Protein AF-A0A6A6QSI9-F1 (afdb_monomer)

Organism: NCBI:txid390894

Radius of gyration: 18.87 Å; Cα contacts (8 Å, |Δi|>4): 174; chains: 1; bounding box: 35×50×61 Å

InterPro domains:
  IPR011008 Dimeric alpha-beta barrel [SSF54909] (7-98)

Nearest PDB structures (foldseek):
  4dpo-assembly1_B  TM=8.915E-01  e=8.018E-07  Methanosarcina mazei Go1
  4zos-assembly1_C  TM=8.898E-01  e=1.714E-06  Yersinia enterocolitica subsp. enterocolitica 8081
  4zos-assembly2_B  TM=8.398E-01  e=3.664E-06  Yersinia enterocolitica subsp. enterocolitica 8081
  3e8o-assembly1_B  TM=8.324E-01  e=4.610E-05  Deinococcus radiodurans
  1iuj-assembly1_B  TM=7.630E-01  e=5.575E-05  Thermus thermophilus

Solvent-accessible surface area (backbone atoms only — not comparable to full-atom values): 8318 Å² total; per-residue (Å²): 128,84,80,62,30,28,32,37,45,37,37,40,38,32,39,66,96,37,50,66,58,39,47,64,40,40,50,64,42,54,32,52,49,52,62,36,88,45,42,74,40,76,47,81,47,68,41,89,89,42,76,28,31,33,40,36,43,38,31,26,73,43,52,69,69,51,39,63,74,52,55,72,65,39,75,73,50,70,60,30,56,78,56,29,55,86,33,43,75,50,85,66,47,80,44,85,45,68,55,86,84,70,92,81,81,86,57,74,73,73,55,74,81,54,83,62,46,68,66,42,58,63,53,50,51,50,51,50,52,52,54,49,51,52,50,51,52,54,52,54,54,61,77,74,109

Mean predicted aligned error: 8.76 Å

Foldseek 3Di:
DQQWKKKKKKKFAFDLVCVVLQCVLCLLVLLVLLQDPQWPDWDKDADPVRRRIIIIITIGSDDPVCCVPPVCPDPSCVCSCVSNVVGGPDDMDMDIDTDPPPPDDDDVVVCPPDDRSPPCVVVVVVVVVVVVVVVVVVVVVVVVD

Sequence (145 aa):
MSSKQLTLFVNFYNQPSRIEEFKEAHRPVWAACAAEPECLLFDVFQDPEHPGHFRFLDVWNASPKWFETKQLTKPYYSTLWERSKPKWEREMEIQYFEREGEGFSYRTKYLEGTRSMDRDWKTWWKHFAVSFAAYMVVEYWRRRG

Structure (mmCIF, N/CA/C/O backbone):
data_AF-A0A6A6QSI9-F1
#
_entry.id   AF-A0A6A6QSI9-F1
#
loop_
_atom_site.group_PDB
_atom_site.id
_atom_site.type_symbol
_atom_site.label_atom_id
_atom_site.label_alt_id
_atom_site.label_comp_id
_atom_site.label_asym_id
_atom_site.label_entity_id
_atom_site.label_seq_id
_atom_site.pdbx_PDB_ins_code
_atom_site.Cartn_x
_atom_site.Cartn_y
_atom_site.Cartn_z
_atom_site.occupancy
_atom_site.B_iso_or_equiv
_atom_site.auth_seq_id
_atom_site.auth_comp_id
_atom_site.auth_asym_id
_atom_site.auth_atom_id
_atom_site.pdbx_PDB_model_num
ATOM 1 N N . MET A 1 1 ? 15.762 -1.202 -23.396 1.00 43.28 1 MET A N 1
ATOM 2 C CA . MET A 1 1 ? 14.733 -0.277 -22.880 1.00 43.28 1 MET A CA 1
ATOM 3 C C . MET A 1 1 ? 14.598 -0.551 -21.395 1.00 43.28 1 MET A C 1
ATOM 5 O O . MET A 1 1 ? 14.504 -1.720 -21.043 1.00 43.28 1 MET A O 1
ATOM 9 N N . SER A 1 2 ? 14.698 0.470 -20.540 1.00 52.47 2 SER A N 1
ATOM 10 C CA . SER A 1 2 ? 14.450 0.294 -19.102 1.00 52.47 2 SER A CA 1
ATOM 11 C C . SER A 1 2 ? 13.025 -0.230 -18.927 1.00 52.47 2 SER A C 1
ATOM 13 O O . SER A 1 2 ? 12.097 0.358 -19.483 1.00 52.47 2 SER A O 1
ATOM 15 N N . SER A 1 3 ? 12.854 -1.360 -18.240 1.00 68.19 3 SER A N 1
ATOM 16 C CA . SER A 1 3 ? 11.526 -1.866 -17.890 1.00 68.19 3 SER A CA 1
ATOM 17 C C . SER A 1 3 ? 10.857 -0.816 -17.009 1.00 68.19 3 SER A C 1
ATOM 19 O O . SER A 1 3 ? 11.365 -0.513 -15.928 1.00 68.19 3 SER A O 1
ATOM 21 N N . LYS A 1 4 ? 9.774 -0.197 -17.488 1.00 82.06 4 LYS A N 1
ATOM 22 C CA . LYS A 1 4 ? 9.060 0.812 -16.705 1.00 82.06 4 LYS A CA 1
ATOM 23 C C . LYS A 1 4 ? 8.498 0.153 -15.445 1.00 82.06 4 LYS A C 1
ATOM 25 O O . LYS A 1 4 ? 7.854 -0.890 -15.523 1.00 82.06 4 LYS A O 1
ATOM 30 N N . GLN A 1 5 ? 8.791 0.749 -14.293 1.00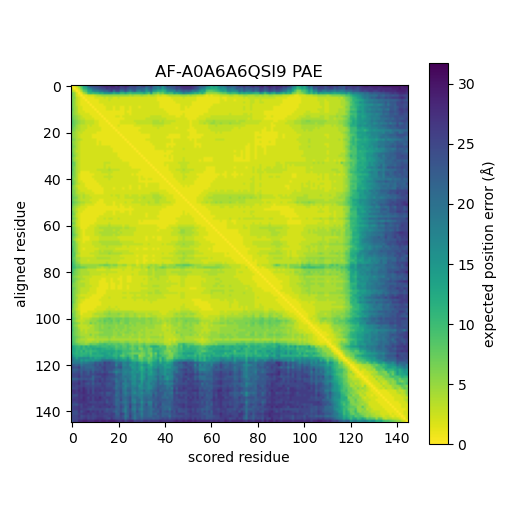 94.25 5 GLN A N 1
ATOM 31 C CA . GLN A 1 5 ? 8.304 0.276 -13.000 1.00 94.25 5 GLN A CA 1
ATOM 32 C C . GLN A 1 5 ? 6.840 0.686 -12.846 1.00 94.25 5 GLN A C 1
ATOM 34 O O . GLN A 1 5 ? 6.511 1.863 -13.031 1.00 94.25 5 GLN A O 1
ATOM 39 N N . LEU A 1 6 ? 5.985 -0.276 -12.504 1.00 96.12 6 LEU A N 1
ATOM 40 C CA . LEU A 1 6 ? 4.607 -0.008 -12.119 1.00 96.12 6 LEU A CA 1
ATOM 41 C C . LEU A 1 6 ? 4.609 0.708 -10.769 1.00 96.12 6 LEU A C 1
ATOM 43 O O . LEU A 1 6 ? 5.209 0.219 -9.817 1.00 96.12 6 LEU A O 1
ATOM 47 N N . THR A 1 7 ? 3.898 1.824 -10.682 1.00 97.44 7 THR A N 1
ATOM 48 C CA . THR A 1 7 ? 3.683 2.570 -9.442 1.00 97.44 7 THR A CA 1
ATOM 49 C C . THR A 1 7 ? 2.193 2.600 -9.140 1.00 97.44 7 THR A C 1
ATOM 51 O O . THR A 1 7 ? 1.395 2.981 -9.997 1.00 97.44 7 THR A O 1
ATOM 54 N N . LEU A 1 8 ? 1.817 2.214 -7.927 1.00 97.81 8 LEU A N 1
ATOM 55 C CA . LEU A 1 8 ? 0.448 2.255 -7.436 1.00 97.81 8 LEU A CA 1
ATOM 56 C C . LEU A 1 8 ? 0.322 3.300 -6.336 1.00 97.81 8 LEU A C 1
ATOM 58 O O . LEU A 1 8 ? 1.164 3.374 -5.441 1.00 97.81 8 LEU A O 1
ATOM 62 N N . PHE A 1 9 ? -0.767 4.061 -6.391 1.00 98.25 9 PHE A N 1
ATOM 63 C CA . PHE A 1 9 ? -1.281 4.776 -5.231 1.00 98.25 9 PHE A CA 1
ATOM 64 C C . PHE A 1 9 ? -2.596 4.135 -4.819 1.00 98.25 9 PHE A C 1
ATOM 66 O O . PHE A 1 9 ? -3.573 4.191 -5.571 1.00 98.25 9 PHE A O 1
ATOM 73 N N . VAL A 1 10 ? -2.619 3.533 -3.632 1.00 97.94 10 VAL A N 1
ATOM 74 C CA . VAL A 1 10 ? -3.824 2.899 -3.089 1.00 97.94 10 VAL A CA 1
ATOM 75 C C . VAL A 1 10 ? -4.356 3.735 -1.939 1.00 97.94 10 VAL A C 1
ATOM 77 O O . VAL A 1 10 ? -3.657 3.934 -0.951 1.00 97.94 10 VAL A O 1
ATOM 80 N N . ASN A 1 11 ? -5.583 4.234 -2.050 1.00 98.44 11 ASN A N 1
ATOM 81 C CA . ASN A 1 11 ? -6.231 4.999 -0.990 1.00 98.44 11 ASN A CA 1
ATOM 82 C C . ASN A 1 11 ? -7.281 4.135 -0.292 1.00 98.44 11 ASN A C 1
ATOM 84 O O . ASN A 1 11 ? -8.224 3.663 -0.926 1.00 98.44 11 ASN A O 1
ATOM 88 N N . PHE A 1 12 ? -7.129 3.970 1.020 1.00 98.38 12 PHE A N 1
ATOM 89 C CA . PHE A 1 12 ? -8.120 3.351 1.895 1.00 98.38 12 PHE A CA 1
ATOM 90 C C . PHE A 1 12 ? -8.781 4.407 2.766 1.00 98.38 12 PHE A C 1
ATOM 92 O O . PHE A 1 12 ? -8.102 5.278 3.305 1.00 98.38 12 PHE A O 1
ATOM 99 N N . TYR A 1 13 ? -10.090 4.277 2.955 1.00 98.25 13 TYR A N 1
ATOM 100 C CA . TYR A 1 13 ? -10.899 5.165 3.782 1.00 98.25 13 TYR A CA 1
ATOM 101 C C . TYR A 1 13 ? -11.551 4.331 4.877 1.00 98.25 13 TYR A C 1
ATOM 103 O O . TYR A 1 13 ? -12.465 3.557 4.602 1.00 98.25 13 TYR A O 1
ATOM 111 N N . ASN A 1 14 ? -11.030 4.429 6.096 1.00 98.19 14 ASN A N 1
ATOM 112 C CA . ASN A 1 14 ? -11.374 3.554 7.211 1.00 98.19 14 ASN A CA 1
ATOM 113 C C . ASN A 1 14 ? -12.105 4.302 8.318 1.00 98.19 14 ASN A C 1
ATOM 115 O O . ASN A 1 14 ? -11.811 5.459 8.591 1.00 98.19 14 ASN A O 1
ATOM 119 N N . GLN A 1 15 ? -12.966 3.588 9.034 1.00 97.75 15 GLN A N 1
ATOM 120 C CA . GLN A 1 15 ? -13.599 4.073 10.252 1.00 97.75 15 GLN A CA 1
ATOM 121 C C . GLN A 1 15 ? -12.503 4.395 11.282 1.00 97.75 15 GLN A C 1
ATOM 123 O O . GLN A 1 15 ? -11.742 3.488 11.648 1.00 97.75 15 GLN A O 1
ATOM 128 N N . PRO A 1 16 ? -12.412 5.637 11.799 1.00 95.81 16 PRO A N 1
ATOM 129 C CA . PRO A 1 16 ? -11.333 6.036 12.703 1.00 95.81 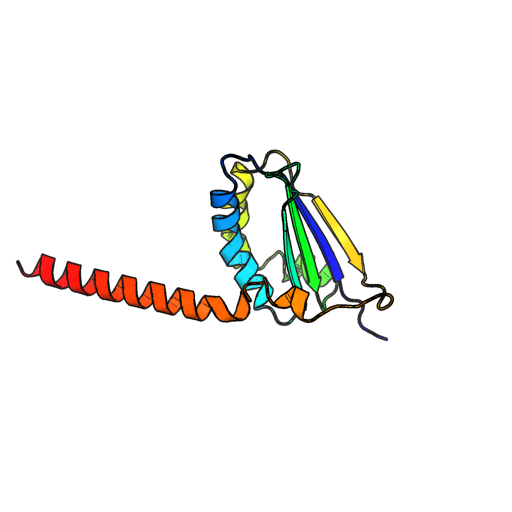16 PRO A CA 1
ATOM 130 C C . PRO A 1 16 ? -11.219 5.166 13.962 1.00 95.81 16 PRO A C 1
ATOM 132 O O . PRO A 1 16 ? -10.121 4.902 14.446 1.00 95.81 16 PRO A O 1
ATOM 135 N N . SER A 1 17 ? -12.344 4.652 14.465 1.00 97.31 17 SER A N 1
ATOM 136 C CA . SER A 1 17 ? -12.393 3.765 15.634 1.00 97.31 17 SER A CA 1
ATOM 137 C C . SER A 1 17 ? -11.857 2.351 15.377 1.00 97.31 17 SER A C 1
ATOM 139 O O . SER A 1 17 ? -11.654 1.604 16.330 1.00 97.31 17 SER A O 1
ATOM 141 N N . ARG A 1 18 ? -11.614 1.970 14.115 1.00 97.38 18 ARG A N 1
ATOM 142 C CA . ARG A 1 18 ? -11.221 0.608 13.707 1.00 97.38 18 ARG A CA 1
ATOM 143 C C . ARG A 1 18 ? -9.877 0.552 12.983 1.00 97.38 18 ARG A C 1
ATOM 145 O O . ARG A 1 18 ? -9.557 -0.446 12.337 1.00 9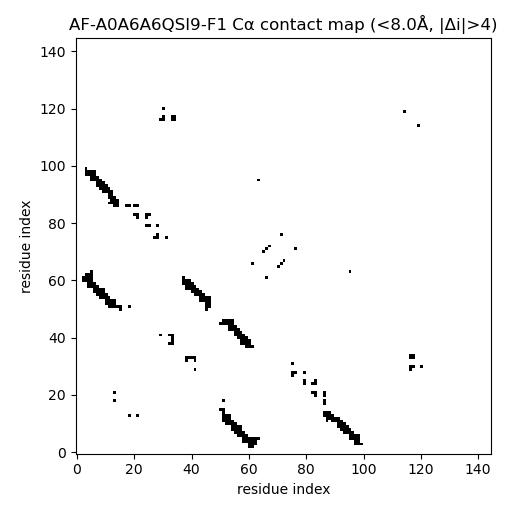7.38 18 ARG A O 1
ATOM 152 N N . ILE A 1 19 ? -9.076 1.612 13.094 1.00 97.12 19 ILE A N 1
ATOM 153 C CA . ILE A 1 19 ? -7.778 1.733 12.417 1.00 97.12 19 ILE A CA 1
ATOM 154 C C . ILE A 1 19 ? -6.836 0.577 12.772 1.00 97.12 19 ILE A C 1
ATOM 156 O O . ILE A 1 19 ? -6.185 0.036 11.880 1.00 97.12 19 ILE A O 1
ATOM 160 N N . GLU A 1 20 ? -6.745 0.168 14.040 1.00 96.44 20 GLU A N 1
ATOM 161 C CA . GLU A 1 20 ? -5.837 -0.933 14.387 1.00 96.44 20 GLU A CA 1
ATOM 162 C C . GLU A 1 20 ? -6.317 -2.286 13.865 1.00 96.44 20 GLU A C 1
ATOM 164 O O . GLU A 1 20 ? -5.490 -3.046 13.374 1.00 96.44 20 GLU A O 1
ATOM 169 N N . GLU A 1 21 ? -7.625 -2.555 13.826 1.00 96.44 21 GLU A N 1
ATOM 170 C CA . GLU A 1 21 ? -8.147 -3.763 13.171 1.00 96.44 21 GLU A CA 1
ATOM 171 C C . GLU A 1 21 ? -7.826 -3.772 11.665 1.00 96.44 21 GLU A C 1
ATOM 173 O O . GLU A 1 21 ? -7.474 -4.809 11.099 1.00 96.44 21 GLU A O 1
ATOM 178 N N . PHE A 1 22 ? -7.921 -2.610 11.005 1.00 97.06 22 PHE A N 1
ATOM 179 C CA . PHE A 1 22 ? -7.494 -2.446 9.614 1.00 97.06 22 PHE A CA 1
ATOM 180 C C . PHE A 1 22 ? -6.001 -2.757 9.458 1.00 97.06 22 PHE A C 1
ATOM 182 O O . PHE A 1 22 ? -5.628 -3.548 8.590 1.00 97.06 22 PHE A O 1
ATOM 189 N N . LYS A 1 23 ? -5.140 -2.194 10.314 1.00 96.12 23 LYS A N 1
ATOM 190 C CA . LYS A 1 23 ? -3.693 -2.445 10.265 1.00 96.12 23 LYS A CA 1
ATOM 191 C C . LYS A 1 23 ? -3.361 -3.907 10.568 1.00 96.12 23 LYS A C 1
ATOM 193 O O . LYS A 1 23 ? -2.511 -4.480 9.899 1.00 96.12 23 LYS A O 1
ATOM 198 N N . GLU A 1 24 ? -4.023 -4.539 11.532 1.00 95.62 24 GLU A N 1
ATOM 199 C CA . GLU A 1 24 ? -3.859 -5.964 11.841 1.00 95.62 24 GLU A CA 1
ATOM 200 C C . GLU A 1 24 ? -4.209 -6.861 10.653 1.00 95.62 24 GLU A C 1
ATOM 202 O O . GLU A 1 24 ? -3.480 -7.813 10.376 1.00 95.62 24 GLU A O 1
ATOM 207 N N . ALA A 1 25 ? -5.272 -6.534 9.912 1.00 95.44 25 ALA A N 1
ATOM 208 C CA . ALA A 1 25 ? -5.619 -7.246 8.686 1.00 95.44 25 ALA A CA 1
ATOM 209 C C . ALA A 1 25 ? -4.548 -7.085 7.590 1.00 95.44 25 ALA A C 1
ATOM 211 O O . ALA A 1 25 ? -4.288 -8.034 6.851 1.00 95.44 25 ALA A O 1
ATOM 212 N N . HIS A 1 26 ? -3.911 -5.913 7.501 1.00 95.69 26 HIS A N 1
ATOM 213 C CA . HIS A 1 26 ? -2.982 -5.576 6.421 1.00 95.69 26 HIS A CA 1
ATOM 214 C C . HIS A 1 26 ? -1.515 -5.911 6.680 1.00 95.69 26 HIS A C 1
ATOM 216 O O . HIS A 1 26 ? -0.811 -6.233 5.728 1.00 95.69 26 HIS A O 1
ATOM 222 N N . ARG A 1 27 ? -1.032 -5.874 7.927 1.00 93.69 27 ARG A N 1
ATOM 223 C CA . ARG A 1 27 ? 0.379 -6.159 8.263 1.00 93.69 27 ARG A CA 1
ATOM 224 C C . ARG A 1 27 ? 0.906 -7.466 7.647 1.00 93.69 27 ARG A C 1
ATOM 226 O O . ARG A 1 27 ? 2.011 -7.429 7.106 1.00 93.69 27 ARG A O 1
ATOM 233 N N . PRO A 1 28 ? 0.160 -8.593 7.647 1.00 92.62 28 PRO A N 1
ATOM 234 C CA . PRO A 1 28 ? 0.608 -9.812 6.973 1.00 92.62 28 PRO A CA 1
ATOM 235 C C . PRO A 1 28 ? 0.795 -9.628 5.463 1.00 92.62 28 PRO A C 1
ATOM 237 O O . PRO A 1 28 ? 1.734 -10.171 4.890 1.00 92.62 28 PRO A O 1
ATOM 240 N N . VAL A 1 29 ? -0.074 -8.840 4.825 1.00 94.12 29 VAL A N 1
ATOM 241 C CA . VAL A 1 29 ? -0.009 -8.551 3.388 1.00 94.12 29 VAL A CA 1
ATOM 242 C C . VAL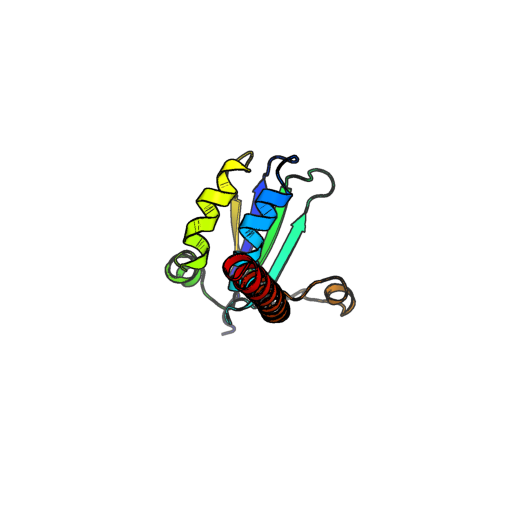 A 1 29 ? 1.128 -7.588 3.076 1.00 94.12 29 VAL A C 1
ATOM 244 O O . VAL A 1 29 ? 1.861 -7.831 2.127 1.00 94.12 29 VAL A O 1
ATOM 247 N N . TRP A 1 30 ? 1.350 -6.558 3.895 1.00 94.25 30 TRP A N 1
ATOM 248 C CA . TRP A 1 30 ? 2.512 -5.674 3.758 1.00 94.25 30 TRP A CA 1
ATOM 249 C C . TRP A 1 30 ? 3.822 -6.456 3.844 1.00 94.25 30 TRP A C 1
ATOM 251 O O . TRP A 1 30 ? 4.700 -6.279 3.005 1.00 94.25 30 TRP A O 1
ATOM 261 N N . ALA A 1 31 ? 3.934 -7.360 4.822 1.00 91.88 31 ALA A N 1
ATOM 262 C CA . ALA A 1 31 ? 5.102 -8.220 4.968 1.00 91.88 31 ALA A CA 1
ATOM 263 C C . ALA A 1 31 ? 5.271 -9.181 3.782 1.00 91.88 31 ALA A C 1
ATOM 265 O O . ALA A 1 31 ? 6.392 -9.377 3.318 1.00 91.88 31 ALA A O 1
ATOM 266 N N . ALA A 1 32 ? 4.174 -9.752 3.272 1.00 93.62 32 ALA A N 1
ATOM 267 C CA . ALA A 1 32 ? 4.210 -10.629 2.108 1.00 93.62 32 ALA A CA 1
ATOM 268 C C . ALA A 1 32 ? 4.632 -9.878 0.838 1.00 93.62 32 ALA A C 1
ATOM 270 O O . ALA A 1 32 ? 5.561 -10.322 0.174 1.00 93.62 32 ALA A O 1
ATOM 271 N N . CYS A 1 33 ? 4.026 -8.721 0.544 1.00 94.56 33 CYS A N 1
ATOM 272 C CA . CYS A 1 33 ? 4.406 -7.873 -0.588 1.00 94.56 33 CYS A CA 1
ATOM 273 C C . CYS A 1 33 ? 5.874 -7.450 -0.499 1.00 94.56 33 CYS A C 1
ATOM 275 O O . CYS A 1 33 ? 6.603 -7.607 -1.467 1.00 94.56 33 CYS A O 1
ATOM 277 N N . ALA A 1 34 ? 6.336 -6.988 0.669 1.00 91.50 34 ALA A N 1
ATOM 278 C CA . ALA A 1 34 ? 7.724 -6.567 0.872 1.00 91.50 34 ALA A CA 1
ATOM 279 C C . ALA A 1 34 ? 8.753 -7.704 0.714 1.00 91.50 34 ALA A C 1
ATOM 281 O O . ALA A 1 34 ? 9.941 -7.433 0.554 1.00 91.50 34 ALA A O 1
ATOM 282 N N . ALA A 1 35 ? 8.320 -8.967 0.788 1.00 93.25 35 ALA A N 1
ATOM 283 C CA . ALA A 1 35 ? 9.166 -10.132 0.548 1.00 93.25 35 ALA A CA 1
ATOM 284 C C . ALA A 1 35 ? 9.172 -10.587 -0.924 1.00 93.25 35 ALA A C 1
ATOM 286 O O . ALA A 1 35 ? 10.001 -11.424 -1.287 1.00 93.25 35 ALA A O 1
ATOM 287 N N . GLU A 1 36 ? 8.269 -10.071 -1.766 1.00 94.12 36 GLU A N 1
ATOM 288 C CA . GLU A 1 36 ? 8.252 -10.375 -3.199 1.00 94.12 36 GLU A CA 1
ATOM 289 C C . GLU A 1 36 ? 9.420 -9.647 -3.888 1.00 94.12 36 GLU A C 1
ATOM 291 O O . GLU A 1 36 ? 9.574 -8.434 -3.718 1.00 94.12 36 GLU A O 1
ATOM 296 N N . PRO A 1 37 ? 10.238 -10.339 -4.699 1.00 94.75 37 PRO A N 1
ATOM 297 C CA . PRO A 1 37 ? 11.378 -9.720 -5.374 1.00 94.75 37 PRO A CA 1
ATOM 298 C C . PRO A 1 37 ? 10.962 -8.654 -6.397 1.00 94.75 37 PRO A C 1
ATOM 300 O O . PRO A 1 37 ? 11.755 -7.775 -6.736 1.00 94.75 37 PRO A O 1
ATOM 303 N N . GLU A 1 38 ? 9.729 -8.714 -6.900 1.00 95.94 38 GLU A N 1
ATOM 304 C CA . GLU A 1 38 ? 9.164 -7.701 -7.782 1.00 95.94 38 GLU A CA 1
ATOM 305 C C . GLU A 1 38 ? 8.775 -6.417 -7.035 1.00 95.94 38 GLU A C 1
ATOM 307 O O . GLU A 1 38 ? 8.688 -5.376 -7.682 1.00 95.94 38 GLU A O 1
ATOM 312 N N . CYS A 1 39 ? 8.558 -6.452 -5.714 1.00 96.69 39 CYS A N 1
ATOM 313 C CA . CYS A 1 39 ? 8.206 -5.277 -4.916 1.00 96.69 39 CYS A CA 1
ATOM 314 C C . CYS A 1 39 ? 9.464 -4.472 -4.566 1.00 96.69 39 CYS A C 1
ATOM 316 O O . CYS A 1 39 ? 10.258 -4.851 -3.710 1.00 96.69 39 CYS A O 1
ATOM 318 N N . LEU A 1 40 ? 9.644 -3.328 -5.219 1.00 94.81 40 LEU A N 1
ATOM 319 C CA . LEU A 1 40 ? 10.807 -2.455 -5.041 1.00 94.81 40 LEU A CA 1
ATOM 320 C C . LEU A 1 40 ? 10.629 -1.435 -3.912 1.00 94.81 40 LEU A C 1
ATOM 322 O O . LEU A 1 40 ? 11.609 -1.008 -3.305 1.00 94.81 40 LEU A O 1
ATOM 326 N N . LEU A 1 41 ? 9.390 -1.012 -3.663 1.00 93.62 41 LEU A N 1
ATOM 327 C CA . LEU A 1 41 ? 9.018 -0.103 -2.582 1.00 93.62 41 LEU A CA 1
ATOM 328 C C . LEU A 1 41 ? 7.595 -0.431 -2.144 1.00 93.62 41 LEU A C 1
ATOM 330 O O . LEU A 1 41 ? 6.717 -0.597 -2.986 1.00 93.62 41 LEU A O 1
ATOM 334 N N . PHE A 1 42 ? 7.376 -0.478 -0.836 1.00 94.94 42 PHE A N 1
ATOM 335 C CA . PHE A 1 42 ? 6.046 -0.507 -0.246 1.00 94.94 42 PHE A CA 1
ATOM 336 C C . PHE A 1 42 ? 6.061 0.422 0.962 1.00 94.94 42 PHE A C 1
ATOM 338 O O . PHE A 1 42 ? 6.742 0.131 1.947 1.00 94.94 42 PHE A O 1
ATOM 345 N N . ASP A 1 43 ? 5.357 1.545 0.876 1.00 94.81 43 ASP A N 1
ATOM 346 C CA . ASP A 1 43 ? 5.277 2.515 1.965 1.00 94.81 43 ASP A CA 1
ATOM 347 C C . ASP A 1 43 ? 3.825 2.867 2.284 1.00 94.81 43 ASP A C 1
ATOM 349 O O . ASP A 1 43 ? 2.953 2.836 1.416 1.00 94.81 43 ASP A O 1
ATOM 353 N N . VAL A 1 44 ? 3.563 3.170 3.552 1.00 95.50 44 VAL A N 1
ATOM 354 C CA . VAL A 1 44 ? 2.220 3.384 4.088 1.00 95.50 44 VAL A CA 1
ATOM 355 C C . VAL A 1 44 ? 2.174 4.728 4.791 1.00 95.50 44 VAL A C 1
ATOM 357 O O . VAL A 1 44 ? 2.781 4.932 5.840 1.00 95.50 44 VAL A O 1
ATOM 360 N N . PHE A 1 45 ? 1.377 5.627 4.234 1.00 96.31 45 PHE A N 1
ATOM 361 C CA . PHE A 1 45 ? 1.119 6.956 4.759 1.00 96.31 45 PHE A CA 1
ATOM 362 C C . PHE A 1 45 ? -0.271 7.007 5.387 1.00 96.31 45 PHE A C 1
ATOM 364 O O . PHE A 1 45 ? -1.193 6.315 4.951 1.00 96.31 45 PHE A O 1
ATOM 371 N N . GLN A 1 46 ? -0.425 7.861 6.391 1.00 97.19 46 GLN A N 1
ATOM 372 C CA . GLN A 1 46 ? -1.702 8.180 7.017 1.00 97.19 46 GLN A CA 1
ATOM 373 C C . GLN A 1 46 ? -1.910 9.691 6.929 1.00 97.19 46 GLN A C 1
ATOM 375 O O . GLN A 1 46 ? -0.977 10.450 7.196 1.00 97.19 46 GLN A O 1
ATOM 380 N N . ASP A 1 47 ? -3.108 10.118 6.542 1.00 97.38 47 ASP A N 1
ATOM 381 C CA . ASP A 1 47 ? -3.476 11.532 6.520 1.00 97.38 47 ASP A CA 1
ATOM 382 C C . ASP A 1 47 ? -3.624 12.051 7.971 1.00 97.38 47 ASP A C 1
ATOM 384 O O . ASP A 1 47 ? -4.383 11.468 8.755 1.00 97.38 47 ASP A O 1
ATOM 388 N N . PRO A 1 48 ? -2.896 13.113 8.371 1.00 96.06 48 PRO A N 1
ATOM 389 C CA . PRO A 1 48 ? -3.011 13.686 9.711 1.00 96.06 48 PRO A CA 1
ATOM 390 C C . PRO A 1 48 ? -4.346 14.406 9.962 1.00 96.06 48 PRO A C 1
ATOM 392 O O . PRO A 1 48 ? -4.762 14.505 11.116 1.00 96.06 48 PRO A O 1
ATOM 395 N N . GLU A 1 49 ? -5.010 14.909 8.921 1.00 97.38 49 GLU A N 1
ATOM 396 C CA . GLU A 1 49 ? -6.303 15.597 9.014 1.00 97.38 49 GLU A CA 1
ATOM 397 C C . GLU A 1 49 ? -7.467 14.600 8.992 1.00 97.38 49 GLU A C 1
ATOM 399 O O . GLU A 1 49 ? -8.494 14.815 9.637 1.00 97.38 49 GLU A O 1
ATOM 404 N N . HIS A 1 50 ? -7.272 13.462 8.321 1.00 96.81 50 HIS A N 1
ATOM 405 C CA . HIS A 1 50 ? -8.254 12.386 8.217 1.00 96.81 50 HIS A CA 1
ATOM 406 C C . HIS A 1 50 ? -7.638 11.056 8.670 1.00 96.81 50 HIS A C 1
ATOM 408 O O . HIS A 1 50 ? -7.227 10.256 7.833 1.00 96.81 50 HIS A O 1
ATOM 414 N N . PRO A 1 51 ? -7.624 10.733 9.979 1.00 95.44 51 PRO A N 1
ATOM 415 C CA . PRO A 1 51 ? -6.937 9.544 10.495 1.00 95.44 51 PRO A CA 1
ATOM 416 C C . PRO A 1 51 ? -7.389 8.214 9.872 1.00 95.44 51 PRO A C 1
ATOM 418 O O . PRO A 1 51 ? -6.643 7.238 9.886 1.00 95.44 51 PRO A O 1
ATOM 421 N N . GLY A 1 52 ? -8.609 8.150 9.336 1.00 97.50 52 GLY A N 1
ATOM 422 C CA . GLY A 1 52 ? -9.120 6.993 8.604 1.00 97.50 52 GLY A CA 1
ATOM 423 C C . GLY A 1 52 ? -8.513 6.798 7.210 1.00 97.50 52 GLY A C 1
ATOM 424 O O . GLY A 1 52 ? -8.567 5.692 6.666 1.00 97.50 52 GLY A O 1
ATOM 425 N N . HIS A 1 53 ? -7.931 7.845 6.624 1.00 98.38 53 HIS A N 1
ATOM 426 C CA . HIS A 1 53 ? -7.369 7.832 5.281 1.00 98.38 53 HIS A CA 1
ATOM 427 C C . HIS A 1 53 ? -5.912 7.375 5.309 1.00 98.38 53 HIS A C 1
ATOM 429 O O . HIS A 1 53 ? -5.029 8.023 5.870 1.00 98.38 53 HIS A O 1
ATOM 435 N N . PHE A 1 54 ? -5.669 6.235 4.670 1.00 98.44 54 PHE A N 1
ATOM 436 C CA . PHE A 1 54 ? -4.332 5.716 4.420 1.00 98.44 54 PHE A CA 1
ATOM 437 C C . PHE A 1 54 ? -4.034 5.754 2.927 1.00 98.44 54 PHE A C 1
ATOM 439 O O . PHE A 1 54 ? -4.906 5.454 2.107 1.00 98.44 54 PHE A O 1
ATOM 446 N N . ARG A 1 55 ? -2.787 6.070 2.580 1.00 98.50 55 ARG A N 1
ATOM 447 C CA . ARG A 1 55 ? -2.268 5.968 1.217 1.00 98.50 55 ARG A CA 1
ATOM 448 C C . ARG A 1 55 ? -1.097 5.009 1.187 1.00 98.50 55 ARG A C 1
ATOM 450 O O . ARG A 1 55 ? -0.130 5.213 1.913 1.00 98.50 55 ARG A O 1
ATOM 457 N N . PHE A 1 56 ? -1.170 3.994 0.342 1.00 97.75 56 PHE A N 1
ATOM 458 C CA . PHE A 1 56 ? -0.039 3.118 0.070 1.00 97.75 56 PHE A CA 1
ATOM 459 C C . PHE A 1 56 ? 0.662 3.592 -1.205 1.00 97.75 56 PHE A C 1
ATOM 461 O O . PHE A 1 56 ? 0.003 4.073 -2.135 1.00 97.75 56 PHE A O 1
ATOM 468 N N . LEU A 1 57 ? 1.991 3.520 -1.192 1.00 97.38 57 LEU A N 1
ATOM 469 C CA . LEU A 1 57 ? 2.854 3.701 -2.351 1.00 97.38 57 LEU A CA 1
ATOM 470 C C . LEU A 1 57 ? 3.558 2.379 -2.629 1.00 97.38 57 LEU A C 1
ATOM 472 O O . LEU A 1 57 ? 4.429 1.960 -1.862 1.00 97.38 57 LEU A O 1
ATOM 476 N N . ASP A 1 58 ? 3.215 1.777 -3.758 1.00 96.81 58 ASP A N 1
ATOM 477 C CA . ASP A 1 58 ? 3.684 0.454 -4.133 1.00 96.81 58 ASP A CA 1
ATOM 478 C C . ASP A 1 58 ? 4.434 0.587 -5.462 1.00 96.81 58 ASP A C 1
ATOM 480 O O . ASP A 1 58 ? 3.850 0.991 -6.467 1.00 96.81 58 ASP A O 1
ATOM 484 N N . VAL A 1 59 ? 5.723 0.252 -5.499 1.00 96.94 59 VAL A N 1
ATOM 485 C CA . VAL A 1 59 ? 6.522 0.275 -6.733 1.00 96.94 59 VAL A CA 1
ATOM 486 C C . VAL A 1 59 ? 6.974 -1.133 -7.062 1.00 96.94 59 VAL A C 1
ATOM 488 O O . VAL A 1 59 ? 7.606 -1.791 -6.239 1.00 96.94 59 VAL A O 1
ATOM 491 N N . TRP A 1 60 ? 6.699 -1.571 -8.286 1.00 97.06 60 TRP A N 1
ATOM 492 C CA . TRP A 1 60 ? 6.925 -2.934 -8.739 1.00 97.06 60 TRP A CA 1
ATOM 493 C C . TRP A 1 60 ? 7.776 -2.972 -10.006 1.00 97.06 60 TRP A C 1
ATOM 495 O O . TRP A 1 60 ? 7.544 -2.229 -10.961 1.00 97.06 60 TRP A O 1
ATOM 505 N N . ASN A 1 61 ? 8.725 -3.905 -10.066 1.00 96.25 61 ASN A N 1
ATOM 506 C CA . ASN A 1 61 ? 9.447 -4.255 -11.290 1.00 96.25 61 ASN A CA 1
ATOM 507 C C . ASN A 1 61 ? 8.639 -5.231 -12.163 1.00 96.25 61 ASN A C 1
ATOM 509 O O . ASN A 1 61 ? 9.133 -6.280 -12.575 1.00 96.25 61 ASN A O 1
ATOM 513 N N . ALA A 1 62 ? 7.369 -4.918 -12.398 1.00 94.12 62 ALA A N 1
ATOM 514 C CA . ALA A 1 62 ? 6.451 -5.759 -13.150 1.00 94.12 62 ALA A CA 1
ATOM 515 C C . ALA A 1 62 ? 5.434 -4.900 -13.907 1.00 94.12 62 ALA A C 1
ATOM 517 O O . ALA A 1 62 ? 5.256 -3.721 -13.612 1.00 94.12 62 ALA A O 1
ATOM 518 N N . SER A 1 63 ? 4.753 -5.493 -14.888 1.00 93.19 63 SER A N 1
ATOM 519 C CA . SER A 1 63 ? 3.710 -4.797 -15.647 1.00 93.19 63 SER A CA 1
ATOM 520 C C . SER A 1 63 ? 2.380 -4.740 -14.877 1.00 93.19 63 SER A C 1
ATOM 522 O O . SER A 1 63 ? 2.111 -5.634 -14.067 1.00 93.19 63 SER A O 1
ATOM 524 N N . PRO A 1 64 ? 1.484 -3.778 -15.191 1.00 93.25 64 PRO A N 1
ATOM 525 C CA . PRO A 1 64 ? 0.118 -3.768 -14.657 1.00 93.25 64 PRO A CA 1
ATOM 526 C C . PRO A 1 64 ? -0.599 -5.107 -14.879 1.00 93.25 64 PRO A C 1
ATOM 528 O O . PRO A 1 64 ? -1.225 -5.654 -13.975 1.00 93.25 64 PRO A O 1
ATOM 531 N N . LYS A 1 65 ? -0.423 -5.706 -16.066 1.00 93.81 65 LYS A N 1
ATOM 532 C CA . LYS A 1 65 ? -1.048 -6.988 -16.400 1.00 93.81 65 LYS A CA 1
ATOM 533 C C . LYS A 1 65 ? -0.541 -8.138 -15.531 1.00 93.81 65 LYS A C 1
ATOM 535 O O . LYS A 1 65 ? -1.331 -8.996 -15.134 1.00 93.81 65 LYS A O 1
ATOM 540 N N . TRP A 1 66 ? 0.763 -8.182 -15.251 1.00 94.62 66 TRP A N 1
ATOM 541 C CA . TRP A 1 66 ? 1.318 -9.156 -14.311 1.00 94.62 66 TRP A CA 1
ATOM 542 C C . TRP A 1 66 ? 0.740 -8.929 -12.915 1.00 94.62 66 TRP A C 1
ATOM 544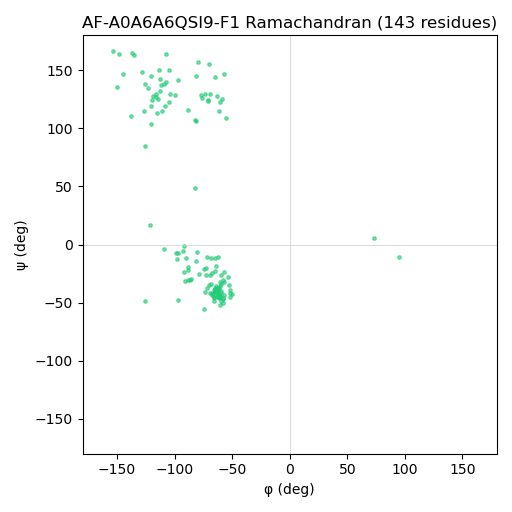 O O . TRP A 1 66 ? 0.285 -9.882 -12.291 1.00 94.62 66 TRP A O 1
ATOM 554 N N . PHE A 1 67 ? 0.668 -7.677 -12.462 1.00 94.44 67 PHE A N 1
ATOM 555 C CA . PHE A 1 67 ? 0.142 -7.347 -11.141 1.00 94.44 67 PHE A CA 1
ATOM 556 C C . PHE A 1 67 ? -1.305 -7.842 -10.966 1.00 94.44 67 PHE A C 1
ATOM 558 O O . PHE A 1 67 ? -1.607 -8.597 -10.045 1.00 94.44 67 PHE A O 1
ATOM 565 N N . GLU A 1 68 ? -2.189 -7.542 -11.914 1.00 92.75 68 GLU A N 1
ATOM 566 C CA . GLU A 1 68 ? -3.591 -7.974 -11.854 1.00 92.75 68 GLU A CA 1
ATOM 567 C C . GLU A 1 68 ? -3.767 -9.497 -11.906 1.00 92.75 68 GLU A C 1
ATOM 569 O O . GLU A 1 68 ? -4.636 -10.052 -11.237 1.00 92.75 68 GLU A O 1
ATOM 574 N N . THR A 1 69 ? -2.963 -10.187 -12.720 1.00 95.00 69 THR A N 1
ATOM 575 C CA . THR A 1 69 ? -3.173 -11.618 -13.010 1.00 95.00 69 THR A CA 1
ATOM 576 C C . THR A 1 69 ? -2.309 -12.564 -12.187 1.00 95.00 69 THR A C 1
ATOM 578 O O . THR A 1 69 ? -2.539 -13.774 -12.224 1.00 95.00 69 THR A O 1
ATOM 581 N N . LYS A 1 70 ? -1.295 -12.044 -11.488 1.00 95.56 70 LYS A N 1
ATOM 582 C CA . LYS A 1 70 ? -0.348 -12.824 -10.682 1.00 95.56 70 LYS A CA 1
ATOM 583 C C . LYS A 1 70 ? -0.269 -12.324 -9.254 1.00 95.56 70 LYS A C 1
ATOM 585 O O . LYS A 1 70 ? -0.352 -13.147 -8.349 1.00 95.56 70 LYS A O 1
ATOM 590 N N . GLN A 1 71 ? -0.115 -11.015 -9.053 1.00 95.06 71 GLN A N 1
ATOM 591 C CA . GLN A 1 71 ? 0.051 -10.437 -7.721 1.00 95.06 71 GLN A CA 1
ATOM 592 C C . GLN A 1 71 ? -1.274 -10.423 -6.956 1.00 95.06 71 GLN A C 1
ATOM 594 O O . GLN A 1 71 ? -1.374 -11.051 -5.910 1.00 95.06 71 GLN A O 1
ATOM 599 N N . LEU A 1 72 ? -2.337 -9.830 -7.506 1.00 92.69 72 LEU A N 1
ATOM 600 C CA . LEU A 1 72 ? -3.644 -9.756 -6.831 1.00 92.69 72 LEU A CA 1
ATOM 601 C C . LEU A 1 72 ? -4.324 -11.120 -6.618 1.00 92.69 72 LEU A C 1
ATOM 603 O O . LEU A 1 72 ? -5.280 -11.223 -5.854 1.00 92.69 72 LEU A O 1
ATOM 607 N N . THR A 1 73 ? -3.820 -12.179 -7.255 1.00 93.81 73 THR A N 1
ATOM 608 C CA . THR A 1 73 ? -4.306 -13.555 -7.079 1.00 93.81 73 THR A CA 1
ATOM 609 C C . THR A 1 73 ? -3.552 -14.330 -5.996 1.00 93.81 73 THR A C 1
ATOM 611 O O . THR A 1 73 ? -3.839 -15.508 -5.779 1.00 93.81 73 THR A O 1
ATOM 614 N N . LYS A 1 74 ? -2.539 -13.733 -5.349 1.00 94.19 74 LYS A N 1
ATOM 615 C CA . LYS A 1 74 ? -1.698 -14.443 -4.377 1.00 94.19 74 LYS A CA 1
ATOM 616 C C . LYS A 1 74 ? -2.510 -14.877 -3.144 1.00 94.19 74 LYS A C 1
ATOM 618 O O . LYS A 1 74 ? -3.358 -14.121 -2.665 1.00 94.19 74 LYS A O 1
ATOM 623 N N . PRO A 1 75 ? -2.214 -16.052 -2.551 1.00 93.94 75 PRO A N 1
ATOM 624 C CA . PRO A 1 75 ? -2.994 -16.588 -1.433 1.00 93.94 75 PRO A CA 1
ATOM 625 C C . PRO A 1 75 ? -3.047 -15.699 -0.185 1.00 93.94 75 PRO A C 1
ATOM 627 O O . PRO A 1 75 ? -4.019 -15.771 0.563 1.00 93.94 75 PRO A O 1
ATOM 630 N N . TYR A 1 76 ? -2.046 -14.846 0.056 1.00 91.81 76 TYR A N 1
ATOM 631 C CA . TYR A 1 76 ? -2.035 -13.961 1.227 1.00 91.81 76 TYR A CA 1
ATOM 632 C C . TYR A 1 76 ? -3.101 -12.854 1.181 1.00 91.81 76 TYR A C 1
ATOM 634 O O . TYR A 1 76 ? -3.375 -12.246 2.211 1.00 91.81 76 TYR A O 1
ATOM 642 N N . TYR A 1 77 ? -3.767 -12.638 0.042 1.00 91.62 77 TYR A N 1
ATOM 643 C CA . TYR A 1 77 ? -4.946 -11.772 -0.036 1.00 91.62 77 TYR A CA 1
ATOM 644 C C . TYR A 1 77 ? -6.247 -12.461 0.405 1.00 91.62 77 TYR A C 1
ATOM 646 O O . TYR A 1 77 ? -7.230 -11.768 0.660 1.00 91.62 77 TYR A O 1
ATOM 654 N N . SER A 1 78 ? -6.270 -13.797 0.524 1.00 86.88 78 SER A N 1
ATOM 655 C CA . SER A 1 78 ? -7.497 -14.594 0.728 1.00 86.88 78 SER A CA 1
ATOM 656 C C . SER A 1 78 ? -8.359 -14.110 1.893 1.00 86.88 78 SER A C 1
ATOM 658 O O . SER A 1 78 ? -9.563 -13.945 1.735 1.00 86.88 78 SER A O 1
ATOM 660 N N . THR A 1 79 ? -7.745 -13.807 3.038 1.00 87.69 79 THR A N 1
ATOM 661 C CA . THR A 1 79 ? -8.465 -13.317 4.222 1.00 87.69 79 THR A CA 1
ATOM 662 C C . THR A 1 79 ? -8.437 -11.800 4.368 1.00 87.69 79 THR A C 1
ATOM 664 O O . THR A 1 79 ? -9.078 -11.270 5.275 1.00 87.69 79 THR A O 1
ATOM 667 N N . LEU A 1 80 ? -7.664 -11.086 3.539 1.00 92.25 80 LEU A N 1
ATOM 668 C CA . LEU A 1 80 ? -7.483 -9.642 3.690 1.00 92.25 80 LEU A CA 1
ATOM 669 C C . LEU A 1 80 ? -8.822 -8.930 3.552 1.00 92.25 80 LEU A C 1
ATOM 671 O O . LEU A 1 80 ? -9.198 -8.155 4.424 1.00 92.25 80 LEU A O 1
ATOM 675 N N . TRP A 1 81 ? -9.550 -9.200 2.470 1.00 90.00 81 TRP A N 1
ATOM 676 C CA . TRP A 1 81 ? -10.749 -8.436 2.140 1.00 90.00 81 TRP A CA 1
ATOM 677 C C . TRP A 1 81 ? -11.876 -8.668 3.137 1.00 90.00 81 TRP A C 1
ATOM 679 O O . TRP A 1 81 ? -12.483 -7.703 3.590 1.00 90.00 81 TRP A O 1
ATOM 689 N N . GLU A 1 82 ? -12.092 -9.911 3.561 1.00 92.38 82 GLU A N 1
ATOM 690 C CA . GLU A 1 82 ? -13.071 -10.248 4.600 1.00 92.38 82 GLU A CA 1
ATOM 691 C C . GLU A 1 82 ? -12.756 -9.542 5.922 1.00 92.38 82 GLU A C 1
ATOM 693 O O . GLU A 1 82 ? -13.639 -9.003 6.591 1.00 92.38 82 GLU A O 1
ATOM 698 N N . ARG A 1 83 ? -11.471 -9.498 6.289 1.00 94.94 83 ARG A N 1
ATOM 699 C CA . ARG A 1 83 ? -11.026 -8.845 7.518 1.00 94.94 83 ARG A CA 1
ATOM 700 C C . ARG A 1 83 ? -10.940 -7.341 7.390 1.00 94.94 83 ARG A C 1
ATOM 702 O O . ARG A 1 83 ? -11.048 -6.682 8.408 1.00 94.94 83 ARG A O 1
ATOM 709 N N . SER A 1 84 ? -10.760 -6.783 6.207 1.00 95.56 84 SER A N 1
ATOM 710 C CA . SER A 1 84 ? -10.515 -5.358 6.032 1.00 95.56 84 SER A CA 1
ATOM 711 C C . SER A 1 84 ? -11.780 -4.584 5.676 1.00 95.56 84 SER A C 1
ATOM 713 O O . SER A 1 84 ? -12.066 -3.572 6.308 1.00 95.56 84 SER A O 1
ATOM 715 N N . LYS A 1 85 ? -12.566 -5.064 4.704 1.00 95.81 85 LYS A N 1
ATOM 716 C CA . LYS A 1 85 ? -13.736 -4.348 4.169 1.00 95.81 85 LYS A CA 1
ATOM 717 C C . LYS A 1 85 ? -14.728 -3.865 5.231 1.00 95.81 85 LYS A C 1
ATOM 719 O O . LYS A 1 85 ? -15.179 -2.731 5.115 1.00 95.81 85 LYS A O 1
ATOM 724 N N . PRO A 1 86 ? -15.027 -4.620 6.310 1.00 97.19 86 PRO A N 1
ATOM 725 C CA . PRO A 1 86 ? -15.941 -4.140 7.351 1.00 97.19 86 PRO A CA 1
ATOM 726 C C . PRO A 1 86 ? -15.474 -2.880 8.103 1.00 97.19 86 PRO A C 1
ATOM 728 O O . PRO A 1 86 ? -16.230 -2.341 8.910 1.00 97.19 86 PRO A O 1
ATOM 731 N N . LYS A 1 87 ? -14.219 -2.459 7.911 1.00 97.00 87 LYS A N 1
ATOM 732 C CA . LYS A 1 87 ? -13.603 -1.289 8.542 1.00 97.00 87 LYS A CA 1
ATOM 733 C C . LYS A 1 87 ? -13.618 -0.082 7.614 1.00 97.00 87 LYS A C 1
ATOM 735 O O . LYS A 1 87 ? -13.252 0.999 8.055 1.00 97.00 87 LYS A O 1
ATOM 740 N N . TRP A 1 88 ? -14.014 -0.254 6.356 1.00 97.19 88 TRP A N 1
ATOM 741 C CA . TRP A 1 88 ? -14.016 0.814 5.369 1.00 97.19 88 TRP A CA 1
ATOM 742 C C . TRP A 1 88 ? -15.264 1.686 5.520 1.00 97.19 88 TRP A C 1
ATOM 744 O O . TRP A 1 88 ? -16.341 1.204 5.869 1.00 97.19 88 TRP A O 1
ATOM 754 N N . GLU A 1 89 ? -15.107 2.980 5.271 1.00 97.56 89 GLU A N 1
ATOM 755 C CA . GLU A 1 89 ? -16.205 3.942 5.116 1.00 97.56 89 GLU A CA 1
ATOM 756 C C . GLU A 1 89 ? -16.703 3.975 3.669 1.00 97.56 89 GLU A C 1
ATOM 758 O O . GLU A 1 89 ? -17.880 4.217 3.410 1.00 97.56 89 GLU A O 1
ATOM 763 N N . ARG A 1 90 ? -15.800 3.705 2.721 1.00 97.12 90 ARG A N 1
ATOM 764 C CA . ARG A 1 90 ? -16.080 3.583 1.290 1.00 97.12 90 ARG A CA 1
ATOM 765 C C . ARG A 1 90 ? -15.049 2.682 0.619 1.00 97.12 90 ARG A C 1
ATOM 767 O O . ARG A 1 90 ? -14.016 2.369 1.208 1.00 97.12 90 ARG A O 1
ATOM 774 N N . GLU A 1 91 ? -15.340 2.274 -0.611 1.00 97.12 91 GLU A N 1
ATOM 775 C CA . GLU A 1 91 ? -14.423 1.454 -1.405 1.00 97.12 91 GLU A CA 1
ATOM 776 C C . GLU A 1 91 ? -13.057 2.132 -1.580 1.00 97.12 91 GLU A C 1
ATOM 778 O O . GLU A 1 91 ? -12.947 3.359 -1.645 1.00 97.12 91 GLU A O 1
ATOM 783 N N . MET A 1 92 ? -12.013 1.304 -1.630 1.00 96.25 92 MET A N 1
ATOM 784 C CA . MET A 1 92 ? -10.652 1.765 -1.883 1.00 96.25 92 MET A CA 1
ATOM 785 C C . MET A 1 92 ? -10.481 2.227 -3.333 1.00 96.25 92 MET A C 1
ATOM 787 O O . MET A 1 92 ? -11.150 1.736 -4.244 1.00 96.25 92 MET A O 1
ATOM 791 N N . GLU A 1 93 ? -9.515 3.107 -3.559 1.00 97.69 93 GLU A N 1
ATOM 792 C CA . GLU A 1 93 ? -9.163 3.599 -4.891 1.00 97.69 93 GLU A CA 1
ATOM 793 C C . GLU A 1 93 ? -7.737 3.175 -5.234 1.00 97.69 93 GLU A C 1
ATOM 795 O O . GLU A 1 93 ? -6.820 3.419 -4.451 1.00 97.69 93 GLU A O 1
ATOM 800 N N . ILE A 1 94 ? -7.538 2.569 -6.407 1.00 96.38 94 ILE A N 1
ATOM 801 C CA . ILE A 1 94 ? -6.211 2.204 -6.919 1.00 96.38 94 ILE A CA 1
ATOM 802 C C . ILE A 1 94 ? -5.932 3.037 -8.164 1.00 96.38 94 ILE A C 1
ATOM 804 O O . ILE A 1 94 ? -6.705 3.010 -9.123 1.00 96.38 94 ILE A O 1
ATOM 808 N N . GLN A 1 95 ? -4.807 3.744 -8.167 1.00 97.44 95 GLN A N 1
ATOM 809 C CA . GLN A 1 95 ? -4.328 4.492 -9.322 1.00 97.44 95 GLN A CA 1
ATOM 810 C C . GLN A 1 95 ? -3.043 3.860 -9.854 1.00 97.44 95 GLN A C 1
ATOM 812 O O . GLN A 1 95 ? -2.125 3.593 -9.081 1.00 97.44 95 GLN A O 1
ATOM 817 N N . TYR A 1 96 ? -2.982 3.649 -11.169 1.00 96.12 96 TYR A N 1
ATOM 818 C CA . TYR A 1 96 ? -1.852 3.025 -11.856 1.00 96.12 96 TYR A CA 1
ATOM 819 C C . TYR A 1 96 ? -1.023 4.082 -12.579 1.00 96.12 96 TYR A C 1
ATOM 821 O O . TYR A 1 96 ? -1.553 4.868 -13.362 1.00 96.12 96 TYR A O 1
ATOM 829 N N . PHE A 1 97 ? 0.283 4.060 -12.344 1.00 96.31 97 PHE A N 1
ATOM 830 C CA . PHE A 1 97 ? 1.256 4.954 -12.955 1.00 96.31 97 PHE A CA 1
ATOM 831 C C . PHE A 1 97 ? 2.490 4.180 -13.413 1.00 96.31 97 PHE A C 1
ATOM 833 O O . PHE A 1 97 ? 2.763 3.064 -12.968 1.00 96.31 97 PHE A O 1
ATOM 840 N N . GLU A 1 98 ? 3.275 4.813 -14.275 1.00 93.62 98 GLU A N 1
ATOM 841 C CA . GLU A 1 98 ? 4.625 4.376 -14.608 1.00 93.62 98 GLU A CA 1
ATOM 842 C C . GLU A 1 98 ? 5.618 5.362 -13.999 1.00 93.62 98 GLU A C 1
ATOM 844 O O . GLU A 1 98 ? 5.409 6.576 -14.037 1.00 93.62 98 GLU A O 1
ATOM 849 N N . ARG A 1 99 ? 6.706 4.857 -13.416 1.00 91.06 99 ARG A N 1
ATOM 850 C CA . ARG A 1 99 ? 7.761 5.734 -12.905 1.00 91.06 99 ARG A CA 1
ATOM 851 C C . ARG A 1 99 ? 8.523 6.377 -14.067 1.00 91.06 99 ARG A C 1
ATOM 853 O O . ARG A 1 99 ? 9.110 5.662 -14.874 1.00 91.06 99 ARG A O 1
ATOM 860 N N . GLU A 1 100 ? 8.586 7.708 -14.077 1.00 91.25 100 GLU A N 1
ATOM 861 C CA . GLU A 1 100 ? 9.268 8.483 -15.128 1.00 91.25 100 GLU A CA 1
ATOM 862 C C . GLU A 1 100 ? 10.774 8.186 -15.203 1.00 91.25 100 GLU A C 1
ATOM 864 O O . GLU A 1 100 ? 11.355 8.082 -16.276 1.00 91.25 100 GLU A O 1
ATOM 869 N N . GLY A 1 101 ? 11.419 7.990 -14.050 1.00 87.62 101 GLY A N 1
ATOM 870 C CA . GLY A 1 101 ? 12.862 7.737 -13.963 1.00 87.62 101 GLY A CA 1
ATOM 871 C C . GLY A 1 101 ? 13.705 8.989 -13.715 1.00 87.62 101 GLY A C 1
ATOM 872 O O . GLY A 1 101 ? 14.868 8.858 -13.338 1.00 87.62 101 GLY A O 1
ATOM 873 N N . GLU A 1 102 ? 13.107 10.175 -13.812 1.00 90.25 102 GLU A N 1
ATOM 874 C CA . GLU A 1 102 ? 13.728 11.465 -13.505 1.00 90.25 102 GLU A CA 1
ATOM 875 C C . GLU A 1 102 ? 13.185 12.064 -12.192 1.00 90.25 102 GLU A C 1
ATOM 877 O O . GLU A 1 102 ? 12.181 11.606 -11.646 1.00 90.25 102 GLU A O 1
ATOM 882 N N . GLY A 1 103 ? 13.883 13.059 -11.629 1.00 89.38 103 GLY A N 1
ATOM 883 C CA . GLY A 1 103 ? 13.446 13.771 -10.416 1.00 89.38 103 GLY A CA 1
ATOM 884 C C . GLY A 1 103 ? 13.559 12.988 -9.098 1.00 89.38 103 GLY A C 1
ATOM 885 O O . GLY A 1 103 ? 13.149 13.481 -8.048 1.00 89.38 103 GLY A O 1
ATOM 886 N N . PHE A 1 104 ? 14.133 11.782 -9.112 1.00 90.00 104 PHE A N 1
ATOM 887 C CA . PHE A 1 104 ? 14.328 10.995 -7.897 1.00 90.00 104 PHE A CA 1
ATOM 888 C C . PHE A 1 104 ? 15.491 11.517 -7.054 1.00 90.00 104 PHE A C 1
ATOM 890 O O . PHE A 1 104 ? 16.634 11.582 -7.502 1.00 90.00 104 PHE A O 1
ATOM 897 N N . SER A 1 105 ? 15.213 11.791 -5.784 1.00 92.56 105 SER A N 1
ATOM 898 C CA . SER A 1 105 ? 16.237 11.965 -4.764 1.00 92.56 105 SER A CA 1
ATOM 899 C C . SER A 1 105 ? 15.733 11.406 -3.439 1.00 92.56 105 SER A C 1
ATOM 901 O O .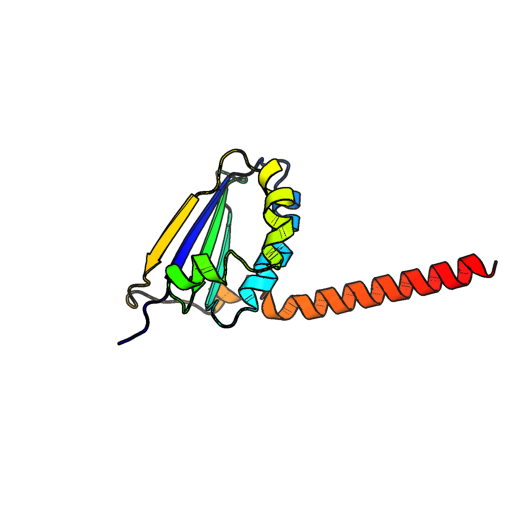 SER A 1 105 ? 14.542 11.469 -3.146 1.00 92.56 105 SER A O 1
ATOM 903 N N . TYR A 1 106 ? 16.636 10.856 -2.632 1.00 92.12 106 TYR A N 1
ATOM 904 C CA . TYR A 1 106 ? 16.331 10.468 -1.260 1.00 92.12 106 TYR A CA 1
ATOM 905 C C . TYR A 1 106 ? 17.479 10.872 -0.331 1.00 92.12 106 TYR A C 1
ATOM 907 O O . TYR A 1 106 ? 18.578 11.234 -0.765 1.00 92.12 106 TYR A O 1
ATOM 915 N N . ARG A 1 107 ? 17.204 10.867 0.970 1.00 94.00 107 ARG A N 1
ATOM 916 C CA . ARG A 1 107 ? 18.204 10.991 2.036 1.00 94.00 107 ARG A CA 1
ATOM 917 C C . ARG A 1 107 ? 18.109 9.739 2.888 1.00 94.00 107 ARG A C 1
ATOM 919 O O . ARG A 1 107 ? 17.001 9.270 3.121 1.00 94.00 107 ARG A O 1
ATOM 926 N N . THR A 1 108 ? 19.227 9.247 3.414 1.00 91.12 108 THR A 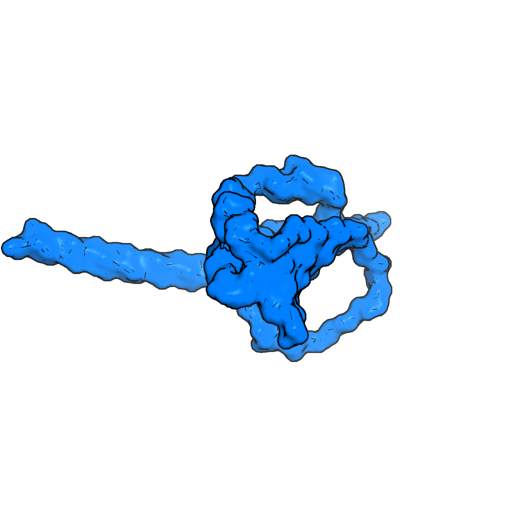N 1
ATOM 927 C CA . THR A 1 108 ? 19.236 8.073 4.307 1.00 91.12 108 THR A CA 1
ATOM 928 C C . THR A 1 108 ? 18.272 8.231 5.482 1.00 91.12 108 THR A C 1
ATOM 930 O O . THR A 1 108 ? 17.586 7.277 5.831 1.00 91.12 108 THR A O 1
ATOM 933 N N . LYS A 1 109 ? 18.110 9.462 5.992 1.00 90.69 109 LYS A N 1
ATOM 934 C CA . LYS A 1 109 ? 17.149 9.811 7.048 1.00 90.69 109 LYS A CA 1
ATOM 935 C C . LYS A 1 109 ? 15.702 9.391 6.759 1.00 90.69 109 LYS A C 1
ATOM 937 O O . LYS A 1 109 ? 14.962 9.116 7.694 1.00 90.69 109 LYS A O 1
ATOM 942 N N . TYR A 1 110 ? 15.296 9.301 5.490 1.00 86.38 110 TYR A N 1
ATOM 943 C CA . TYR A 1 110 ? 13.975 8.780 5.119 1.00 86.38 110 TYR A CA 1
ATOM 944 C C . TYR A 1 110 ? 13.777 7.325 5.580 1.00 86.38 110 TYR A C 1
ATOM 946 O O . TYR A 1 110 ? 12.679 6.950 5.966 1.00 86.38 110 TYR A O 1
ATOM 954 N N . LEU A 1 111 ? 14.846 6.527 5.612 1.00 86.38 111 LEU A N 1
ATOM 955 C CA . LEU A 1 111 ? 14.808 5.117 6.004 1.00 86.38 111 LEU A CA 1
ATOM 956 C C . LEU A 1 111 ? 14.978 4.903 7.518 1.00 86.38 111 LEU A C 1
ATOM 958 O O . LEU A 1 111 ? 14.628 3.841 8.023 1.00 86.38 111 LEU A O 1
ATOM 962 N N . GLU A 1 112 ? 15.510 5.884 8.254 1.00 85.44 112 GLU A N 1
ATOM 963 C CA . GLU A 1 112 ? 15.828 5.756 9.689 1.00 85.44 112 GLU A CA 1
ATOM 964 C C . GLU A 1 112 ? 14.579 5.614 10.581 1.00 85.44 112 GLU A C 1
ATOM 966 O O . GLU A 1 112 ? 14.661 5.041 11.665 1.00 85.44 112 GLU A O 1
ATOM 971 N N . GLY A 1 113 ? 13.417 6.102 10.129 1.00 73.25 113 GLY A N 1
ATOM 972 C CA . GLY A 1 113 ? 12.134 5.985 10.838 1.00 73.25 113 GLY A CA 1
ATOM 973 C C . GLY A 1 113 ? 11.298 4.759 10.452 1.00 73.25 113 GLY A C 1
ATOM 974 O O . GLY A 1 113 ? 10.254 4.515 11.059 1.00 73.25 113 GLY A O 1
ATOM 975 N N . THR A 1 114 ? 11.737 3.985 9.458 1.00 75.19 114 THR A N 1
ATOM 976 C CA . THR A 1 114 ? 10.926 2.933 8.839 1.00 75.19 114 THR A CA 1
ATOM 977 C C . THR A 1 114 ? 11.298 1.565 9.393 1.00 75.19 114 THR A C 1
ATOM 979 O O . THR A 1 114 ? 12.460 1.153 9.385 1.00 75.19 114 THR A O 1
ATOM 982 N N . ARG A 1 115 ? 10.298 0.802 9.848 1.00 73.31 115 ARG A N 1
ATOM 983 C CA . ARG A 1 115 ? 10.503 -0.611 10.185 1.00 73.31 115 ARG A CA 1
ATOM 984 C C . ARG A 1 115 ? 10.434 -1.448 8.916 1.00 73.31 115 ARG A C 1
ATOM 986 O O . ARG A 1 115 ? 9.366 -1.667 8.357 1.00 73.31 115 ARG A O 1
ATOM 993 N N . SER A 1 116 ? 11.602 -1.914 8.499 1.00 72.06 116 SER A N 1
ATOM 994 C CA . SER A 1 116 ? 11.812 -2.874 7.415 1.00 72.06 116 SER A CA 1
ATOM 995 C C . SER A 1 116 ? 11.008 -4.163 7.671 1.00 72.06 116 SER A C 1
ATOM 997 O O . SER A 1 116 ? 11.339 -4.924 8.583 1.00 72.06 116 SER A O 1
ATOM 999 N N . MET A 1 117 ? 9.941 -4.404 6.902 1.00 71.56 117 MET A N 1
ATOM 1000 C CA . MET A 1 117 ? 9.060 -5.574 7.091 1.00 71.56 117 MET A CA 1
ATOM 1001 C C . MET A 1 117 ? 9.709 -6.897 6.643 1.00 71.56 117 MET A C 1
ATOM 1003 O O . MET A 1 117 ? 9.420 -7.954 7.202 1.00 71.56 117 MET A O 1
ATOM 1007 N N . ASP A 1 118 ? 10.647 -6.837 5.699 1.00 62.84 118 ASP A N 1
ATOM 1008 C CA . ASP A 1 118 ? 11.484 -7.949 5.218 1.00 62.84 118 ASP A CA 1
ATOM 1009 C C . ASP A 1 118 ? 12.312 -8.621 6.333 1.00 62.84 118 ASP A C 1
ATOM 1011 O O . ASP A 1 118 ? 12.580 -9.827 6.298 1.00 62.84 118 ASP A O 1
ATOM 1015 N N . ARG A 1 119 ? 12.703 -7.854 7.357 1.00 54.00 119 ARG A N 1
ATOM 1016 C CA . ARG A 1 119 ? 13.505 -8.335 8.489 1.00 54.00 119 ARG A CA 1
ATOM 1017 C C . ARG A 1 119 ? 12.664 -8.814 9.669 1.00 54.00 119 ARG A C 1
ATOM 1019 O O . ARG A 1 119 ? 13.148 -9.645 10.438 1.00 54.00 119 ARG A O 1
ATOM 1026 N N . ASP A 1 120 ? 11.422 -8.347 9.794 1.00 56.03 120 ASP A N 1
ATOM 1027 C CA . ASP A 1 120 ? 10.632 -8.520 11.018 1.00 56.03 120 ASP A CA 1
ATOM 1028 C C . ASP A 1 120 ? 9.813 -9.823 11.069 1.00 56.03 120 ASP A C 1
ATOM 1030 O O . ASP A 1 120 ? 9.538 -10.338 12.151 1.00 56.03 120 ASP A O 1
ATOM 1034 N N . TRP A 1 121 ? 9.509 -10.461 9.929 1.00 50.41 121 TRP A N 1
ATOM 1035 C CA . TRP A 1 121 ? 8.796 -11.754 9.928 1.00 50.41 121 TRP A CA 1
ATOM 1036 C C . TRP A 1 121 ? 9.559 -12.854 10.693 1.00 50.41 121 TRP A C 1
ATOM 1038 O O . TRP A 1 121 ? 8.961 -13.691 11.373 1.00 50.41 121 TRP A O 1
ATOM 1048 N N . LYS A 1 122 ? 10.900 -12.822 10.645 1.00 48.00 122 LYS A N 1
ATOM 1049 C CA . LYS A 1 122 ? 11.767 -13.727 11.418 1.00 48.00 122 LYS A CA 1
ATOM 1050 C C . LYS A 1 122 ? 11.682 -13.441 12.917 1.00 48.00 122 LYS A C 1
ATOM 1052 O O . LYS A 1 122 ? 11.777 -14.369 13.718 1.00 48.00 122 LYS A O 1
ATOM 1057 N N . THR A 1 123 ? 11.504 -12.180 13.304 1.00 54.47 123 THR A N 1
ATOM 1058 C CA . THR A 1 123 ? 11.271 -11.767 14.694 1.00 54.47 123 THR A CA 1
ATOM 1059 C C . THR A 1 123 ? 9.895 -12.233 15.163 1.00 54.47 123 THR A C 1
ATOM 1061 O O . THR A 1 123 ? 9.772 -12.785 16.253 1.00 54.47 123 THR A O 1
ATOM 1064 N N . TRP A 1 124 ? 8.876 -12.112 14.308 1.00 50.44 124 TRP A N 1
ATOM 1065 C CA . TRP A 1 124 ? 7.518 -12.585 14.577 1.00 50.44 124 TRP A CA 1
ATOM 1066 C C . TRP A 1 124 ? 7.468 -14.108 14.778 1.00 50.44 124 TRP A C 1
ATOM 1068 O O . TRP A 1 124 ? 6.880 -14.575 15.751 1.00 50.44 124 TRP A O 1
ATOM 1078 N N . TRP A 1 125 ? 8.174 -14.891 13.948 1.00 50.31 125 TRP A N 1
ATOM 1079 C CA . TRP A 1 125 ? 8.310 -16.343 14.145 1.00 50.31 125 TRP A CA 1
ATOM 1080 C C . TRP A 1 125 ? 9.069 -16.697 15.428 1.00 50.31 125 TRP A C 1
ATOM 1082 O O . TRP A 1 125 ? 8.683 -17.626 16.131 1.00 50.31 125 TRP A O 1
ATOM 1092 N N . LYS A 1 126 ? 10.116 -15.939 15.784 1.00 50.31 126 LYS A N 1
ATOM 1093 C CA . LYS A 1 126 ? 10.815 -16.115 17.067 1.00 50.31 126 LYS A CA 1
ATOM 1094 C C . LYS A 1 126 ? 9.886 -15.867 18.255 1.00 50.31 126 LYS A C 1
ATOM 1096 O O . LYS A 1 126 ? 9.865 -16.681 19.171 1.00 50.31 126 LYS A O 1
ATOM 1101 N N . HIS A 1 127 ? 9.099 -14.792 18.238 1.00 53.16 127 HIS A N 1
ATOM 1102 C CA . HIS A 1 127 ? 8.149 -14.504 19.313 1.00 53.16 127 HIS A CA 1
ATOM 1103 C C . HIS A 1 127 ? 7.023 -15.540 19.379 1.00 53.16 127 HIS A C 1
ATOM 1105 O O . HIS A 1 127 ? 6.730 -16.038 20.463 1.00 53.16 127 HIS A O 1
ATOM 1111 N N . PHE A 1 128 ? 6.462 -15.945 18.236 1.00 59.00 128 PHE A N 1
ATOM 1112 C CA . PHE A 1 128 ? 5.446 -16.995 18.179 1.00 59.00 128 PHE A CA 1
ATOM 1113 C C . PHE A 1 128 ? 5.977 -18.346 18.681 1.00 59.00 128 PHE A C 1
ATOM 1115 O O . PHE A 1 128 ? 5.324 -18.991 19.495 1.00 59.00 128 PHE A O 1
ATOM 1122 N N . ALA A 1 129 ? 7.181 -18.756 18.270 1.00 52.25 129 ALA A N 1
ATOM 1123 C CA . ALA A 1 129 ? 7.803 -19.998 18.725 1.00 52.25 129 ALA A CA 1
ATOM 1124 C C . ALA A 1 129 ? 8.073 -19.992 20.238 1.00 52.25 129 ALA A C 1
ATOM 1126 O O . ALA A 1 129 ? 7.836 -20.998 20.905 1.00 52.25 129 ALA A O 1
ATOM 1127 N N . VAL A 1 130 ? 8.514 -18.858 20.795 1.00 64.31 130 VAL A N 1
ATOM 1128 C CA . VAL A 1 130 ? 8.716 -18.697 22.244 1.00 64.31 130 VAL A CA 1
ATOM 1129 C C . VAL A 1 130 ? 7.384 -18.764 22.998 1.00 64.31 130 VAL A C 1
ATOM 1131 O O . VAL A 1 130 ? 7.283 -19.488 23.987 1.00 64.31 130 VAL A O 1
ATOM 1134 N N . SER A 1 131 ? 6.342 -18.077 22.521 1.00 66.69 131 SER A N 1
ATOM 1135 C CA . SER A 1 131 ? 5.008 -18.112 23.136 1.00 66.69 131 SER A CA 1
ATOM 1136 C C . SER A 1 131 ? 4.345 -19.490 23.037 1.00 66.69 131 SER A C 1
ATOM 1138 O O . SER A 1 131 ? 3.742 -19.949 24.006 1.00 66.69 131 SER A O 1
ATOM 1140 N N . PHE A 1 132 ? 4.492 -20.185 21.907 1.00 67.12 132 PHE A N 1
ATOM 1141 C CA . PHE A 1 132 ? 3.978 -21.541 21.718 1.00 67.12 132 PHE A CA 1
ATOM 1142 C C . PHE A 1 132 ? 4.716 -22.554 22.601 1.00 67.12 132 PHE A C 1
ATOM 1144 O O . PHE A 1 132 ? 4.077 -23.372 23.258 1.00 67.12 132 PHE A O 1
ATOM 1151 N N . ALA A 1 133 ? 6.047 -22.467 22.696 1.00 67.31 133 ALA A N 1
ATOM 1152 C CA . ALA A 1 133 ? 6.828 -23.307 23.601 1.00 67.31 133 ALA A CA 1
ATOM 1153 C C . ALA A 1 133 ? 6.439 -23.075 25.072 1.00 67.31 133 ALA A C 1
ATOM 1155 O O . ALA A 1 133 ? 6.246 -24.038 25.812 1.00 67.31 133 ALA A O 1
ATOM 1156 N N . ALA A 1 134 ? 6.250 -21.818 25.486 1.00 69.94 134 ALA A N 1
ATOM 1157 C CA . ALA A 1 134 ? 5.793 -21.486 26.835 1.00 69.94 134 ALA A CA 1
ATOM 1158 C C . ALA A 1 134 ? 4.391 -22.051 27.128 1.00 69.94 134 ALA A C 1
ATOM 1160 O O . ALA A 1 134 ? 4.180 -22.652 28.181 1.00 69.94 134 ALA A O 1
ATOM 1161 N N . TYR A 1 135 ? 3.453 -21.930 26.182 1.00 72.19 135 TYR A N 1
ATOM 1162 C CA . TYR A 1 135 ? 2.115 -22.518 26.293 1.00 72.19 135 TYR A CA 1
ATOM 1163 C C . TYR A 1 135 ? 2.163 -24.048 26.416 1.00 72.19 135 TYR A C 1
ATOM 1165 O O . TYR A 1 135 ? 1.529 -24.615 27.304 1.00 72.19 135 TYR A O 1
ATOM 1173 N N . MET A 1 136 ? 2.969 -24.718 25.586 1.00 74.94 136 MET A N 1
ATOM 1174 C CA . MET A 1 136 ? 3.143 -26.173 25.625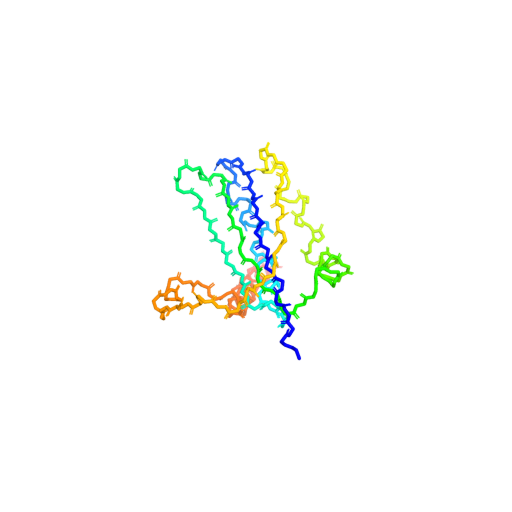 1.00 74.94 136 MET A CA 1
ATOM 1175 C C . MET A 1 136 ? 3.733 -26.658 26.955 1.00 74.94 136 MET A C 1
ATOM 1177 O O . MET A 1 136 ? 3.309 -27.693 27.464 1.00 74.94 136 MET A O 1
ATOM 1181 N N . VAL A 1 137 ? 4.672 -25.912 27.547 1.00 76.12 137 VAL A N 1
ATOM 1182 C CA . VAL A 1 137 ? 5.228 -26.220 28.876 1.00 76.12 137 VAL A CA 1
ATOM 1183 C C . VAL A 1 137 ? 4.162 -26.069 29.963 1.00 76.12 137 VAL A C 1
ATOM 1185 O O . VAL A 1 137 ? 4.012 -26.962 30.794 1.00 76.12 137 VAL A O 1
ATOM 1188 N N . VAL A 1 138 ? 3.385 -24.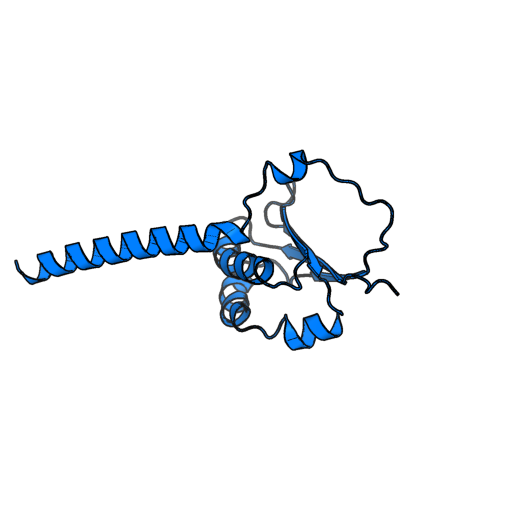983 29.951 1.00 79.75 138 VAL A N 1
ATOM 1189 C CA . VAL A 1 138 ? 2.303 -24.765 30.928 1.00 79.75 138 VAL A CA 1
ATOM 1190 C C . VAL A 1 138 ? 1.229 -25.853 30.826 1.00 79.75 138 VAL A C 1
ATOM 1192 O O . VAL A 1 138 ? 0.832 -26.418 31.844 1.00 79.75 138 VAL A O 1
ATOM 1195 N N . GLU A 1 139 ? 0.794 -26.204 29.614 1.00 76.44 139 GLU A N 1
ATOM 1196 C CA . GLU A 1 139 ? -0.183 -27.277 29.388 1.00 76.44 139 GLU A CA 1
ATOM 1197 C C . GLU A 1 139 ? 0.355 -28.658 29.783 1.00 76.44 139 GLU A C 1
ATOM 1199 O O . GLU A 1 139 ? -0.376 -29.468 30.355 1.00 76.44 139 GLU A O 1
ATOM 1204 N N . TYR A 1 140 ? 1.640 -28.929 29.537 1.00 80.94 140 TYR A N 1
ATOM 1205 C CA . TYR A 1 140 ? 2.288 -30.169 29.962 1.00 80.94 140 TYR A CA 1
ATOM 1206 C C . TYR A 1 140 ? 2.255 -30.348 31.486 1.00 80.94 140 TYR A C 1
ATOM 1208 O O . TYR A 1 140 ? 1.922 -31.433 31.964 1.00 80.94 140 TYR A O 1
ATOM 1216 N N . TRP A 1 141 ? 2.556 -29.294 32.250 1.00 78.12 141 TRP A N 1
ATOM 1217 C CA . TRP A 1 141 ? 2.503 -29.341 33.715 1.00 78.12 141 TRP A CA 1
ATOM 1218 C C . TRP A 1 141 ? 1.070 -29.379 34.250 1.00 78.12 141 TRP A C 1
ATOM 1220 O O . TRP A 1 141 ? 0.801 -30.125 35.187 1.00 78.12 141 TRP A O 1
ATOM 1230 N N . ARG A 1 142 ? 0.129 -28.664 33.620 1.00 74.81 142 ARG A N 1
ATOM 1231 C CA . ARG A 1 142 ? -1.299 -28.703 33.980 1.00 74.81 142 ARG A CA 1
ATOM 1232 C C . ARG A 1 142 ? -1.911 -30.101 33.847 1.00 74.81 142 ARG A C 1
ATOM 1234 O O . ARG A 1 142 ? -2.767 -30.448 34.642 1.00 74.81 142 ARG A O 1
ATOM 1241 N N . ARG A 1 143 ? -1.497 -30.898 32.857 1.00 73.56 143 ARG A N 1
ATOM 1242 C CA . ARG A 1 143 ? -2.024 -32.260 32.627 1.00 73.56 143 ARG A CA 1
ATOM 1243 C C . ARG A 1 143 ? -1.407 -33.337 33.525 1.00 73.56 143 ARG A C 1
ATOM 1245 O O . ARG A 1 143 ? -1.813 -34.493 33.437 1.00 73.56 143 ARG A O 1
ATOM 1252 N N . ARG A 1 144 ? -0.386 -32.991 34.315 1.00 75.88 144 ARG A N 1
ATOM 1253 C CA . ARG A 1 144 ? 0.306 -33.907 35.238 1.00 75.88 144 ARG A CA 1
ATOM 1254 C C . ARG A 1 144 ? 0.029 -33.621 36.717 1.00 75.88 144 ARG A C 1
ATOM 1256 O O . ARG A 1 144 ? 0.535 -34.367 37.553 1.00 75.88 144 ARG A O 1
ATOM 1263 N N . GLY A 1 145 ? -0.722 -32.564 37.021 1.00 54.50 145 GLY A N 1
ATOM 1264 C CA . GLY A 1 145 ? -1.329 -32.306 38.332 1.00 54.50 145 GLY A CA 1
ATOM 1265 C C . GLY A 1 145 ? -2.831 -32.538 38.287 1.00 54.50 145 GLY A C 1
ATOM 1266 O O . GLY A 1 145 ? -3.428 -32.518 39.381 1.00 54.50 145 GLY A O 1
#

Secondary structure (DSSP, 8-state):
---PPEEEEEEEEE-GGGHHHHHHHHHHHHHHHHHSTTEEEEEEEE-SS-TTEEEEEEEESS-HHHIIIIITTSGGGTTHHHHHGGGEEEEEEEEEEE--SSS----THHHHT---HHHHHHHHHHHHHHHHHHHHHHHHHHTT-

pLDDT: mean 87.14, std 14.34, range [43.28, 98.5]